Protein AF-A0A0F3GZP9-F1 (afdb_monomer_lite)

Sequence (96 aa):
VKTAIYGKDANWGRIMAAIGYSGVEFDPGVVDVCFDDVLVVKNGHGANNDSQAYEVFNKNDDLLITININAGQSSAKIFTCDLTEDYVKINAHYRS

Organism: NCBI:txid29290

Foldseek 3Di:
DQQCLVVLNLCCVVVLVVVVPPPDDADLQQKWKDWVPRTQDHSNHGPPCRVVSSVSSVPDPDIDIDIDRVPDDDDDDDDDHHDDVVNVVCVVVVPD

InterPro domains:
  IPR002813 Arginine biosynthesis protein ArgJ [PF01960] (1-96)
  IPR002813 Arginine biosynthesis protein ArgJ [PTHR23100] (1-96)
  IPR016117 ArgJ-like domain superfamily [SSF56266] (1-92)
  IPR042195 ArgJ beta chain, C-terminal domain [G3DSA:3.10.20.340] (1-96)

pLDDT: mean 94.74, std 5.58, range [59.94, 98.5]

Radius of gyration: 15.21 Å; chains: 1; bounding box: 32×33×45 Å

Secondary structure (DSSP, 8-state):
-HHHHHTT---HHHHHHHHHTT-----GGG-EEEETTEEEEETTEE-S-HHHHHHHHHH-SS--EEEE--S-S-----------HHHHHHHH-TT-

Structure (mmCIF, N/CA/C/O backbone):
data_AF-A0A0F3GZP9-F1
#
_entry.id   AF-A0A0F3GZP9-F1
#
loop_
_atom_site.group_PDB
_atom_site.id
_atom_site.type_symbol
_atom_site.label_atom_id
_atom_site.label_alt_id
_atom_site.label_comp_id
_atom_site.label_asym_id
_atom_site.label_entity_id
_atom_site.label_seq_id
_atom_site.pdbx_PDB_ins_code
_atom_site.Cartn_x
_atom_s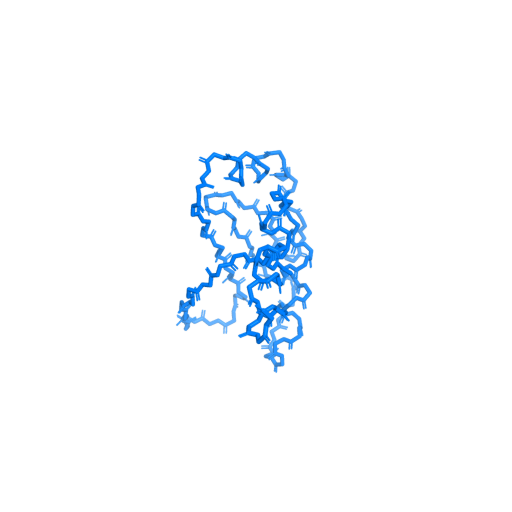ite.Cartn_y
_atom_site.Cartn_z
_atom_site.occupancy
_atom_site.B_iso_or_equiv
_atom_site.auth_seq_id
_atom_site.auth_comp_id
_atom_site.auth_asym_id
_atom_site.auth_atom_id
_atom_site.pdbx_PDB_model_num
ATOM 1 N N . VAL A 1 1 ? -1.225 -0.934 -7.731 1.00 95.69 1 VAL A N 1
ATOM 2 C CA . VAL A 1 1 ? -0.321 -0.844 -6.558 1.00 95.69 1 VAL A CA 1
ATOM 3 C C . VAL A 1 1 ? 1.126 -1.117 -6.944 1.00 95.69 1 VAL A C 1
ATOM 5 O O . VAL A 1 1 ? 1.907 -0.185 -6.887 1.00 95.69 1 VAL A O 1
ATOM 8 N N . LYS A 1 2 ? 1.478 -2.321 -7.421 1.00 97.69 2 LYS A N 1
ATOM 9 C CA . LYS A 1 2 ? 2.872 -2.714 -7.724 1.00 97.69 2 LYS A CA 1
ATOM 10 C C . LYS A 1 2 ? 3.662 -1.729 -8.609 1.00 97.69 2 LYS A C 1
ATOM 12 O O . LYS A 1 2 ? 4.818 -1.462 -8.325 1.00 97.69 2 LYS A O 1
ATOM 17 N N . THR A 1 3 ? 3.036 -1.136 -9.627 1.00 97.44 3 THR A N 1
ATOM 18 C CA . THR A 1 3 ? 3.681 -0.117 -10.481 1.00 97.44 3 THR A CA 1
ATOM 19 C C . THR A 1 3 ? 3.856 1.246 -9.807 1.00 97.44 3 THR A C 1
ATOM 21 O O . THR A 1 3 ? 4.762 1.979 -10.171 1.00 97.44 3 THR A O 1
ATOM 24 N N . ALA A 1 4 ? 3.011 1.601 -8.828 1.00 95.56 4 ALA A N 1
ATOM 25 C CA . ALA A 1 4 ? 3.223 2.812 -8.025 1.00 95.56 4 ALA A CA 1
ATOM 26 C C . ALA A 1 4 ? 4.457 2.649 -7.129 1.00 95.56 4 ALA A C 1
ATOM 28 O O . ALA A 1 4 ? 5.265 3.562 -7.036 1.00 95.56 4 ALA A O 1
ATOM 29 N N . ILE A 1 5 ? 4.634 1.450 -6.558 1.00 95.50 5 ILE A N 1
ATOM 30 C CA . ILE A 1 5 ? 5.828 1.090 -5.784 1.00 95.50 5 ILE A CA 1
ATOM 31 C C . ILE A 1 5 ? 7.080 1.207 -6.660 1.00 95.50 5 ILE A C 1
ATOM 33 O O . ILE A 1 5 ? 8.001 1.920 -6.280 1.00 95.50 5 ILE A O 1
ATOM 37 N N . TYR A 1 6 ? 7.069 0.613 -7.861 1.00 95.56 6 TYR A N 1
ATOM 38 C CA . TYR A 1 6 ? 8.185 0.746 -8.809 1.00 95.56 6 TYR A CA 1
ATOM 39 C C . TYR A 1 6 ? 8.495 2.214 -9.148 1.00 95.56 6 TYR A C 1
ATOM 41 O O . TYR A 1 6 ? 9.642 2.648 -9.101 1.00 95.56 6 TYR A O 1
ATOM 49 N N . GLY A 1 7 ? 7.458 3.003 -9.4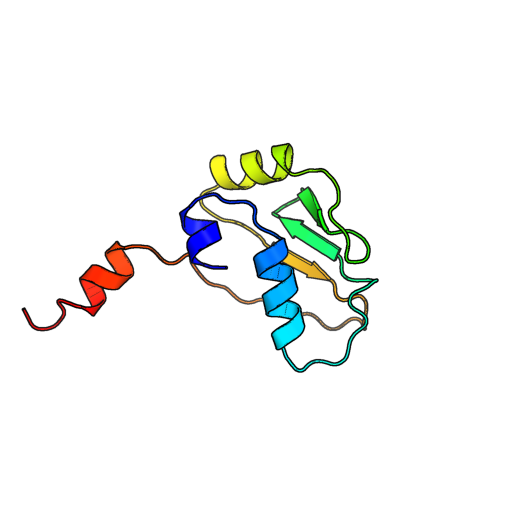44 1.00 94.62 7 GLY A N 1
ATOM 50 C CA . GLY A 1 7 ? 7.589 4.417 -9.799 1.00 94.62 7 GLY A CA 1
ATOM 51 C C . GLY A 1 7 ? 7.886 5.359 -8.629 1.00 94.62 7 GLY A C 1
ATOM 52 O O . GLY A 1 7 ? 7.862 6.569 -8.836 1.00 94.62 7 GLY A O 1
ATOM 53 N N . LYS A 1 8 ? 8.116 4.836 -7.417 1.00 94.00 8 LYS A N 1
ATOM 54 C CA . LYS A 1 8 ? 8.298 5.621 -6.184 1.00 94.00 8 LYS A CA 1
ATOM 55 C C . LYS A 1 8 ? 7.175 6.639 -5.929 1.00 94.00 8 LYS A C 1
ATOM 57 O O . LYS A 1 8 ? 7.391 7.709 -5.367 1.00 94.00 8 LYS A O 1
ATOM 62 N N . ASP A 1 9 ? 5.962 6.285 -6.348 1.00 94.31 9 ASP A N 1
ATOM 63 C CA . ASP A 1 9 ? 4.743 7.072 -6.179 1.00 94.31 9 ASP A CA 1
ATOM 64 C C . ASP A 1 9 ? 3.996 6.570 -4.937 1.00 94.31 9 ASP A C 1
ATOM 66 O O . ASP A 1 9 ? 3.453 5.458 -4.932 1.00 94.31 9 ASP A O 1
ATOM 70 N N . ALA A 1 10 ? 3.956 7.395 -3.886 1.00 94.06 10 ALA A N 1
ATOM 71 C CA . ALA A 1 10 ? 3.316 7.111 -2.598 1.00 94.06 10 ALA A CA 1
ATOM 72 C C . ALA A 1 10 ? 1.773 7.165 -2.675 1.00 94.06 10 ALA A C 1
ATOM 74 O O . ALA A 1 10 ? 1.083 7.794 -1.872 1.00 94.06 10 ALA A O 1
ATOM 75 N N . ASN A 1 11 ? 1.209 6.480 -3.665 1.00 96.00 11 ASN A N 1
ATOM 76 C CA . ASN A 1 11 ? -0.194 6.536 -4.033 1.00 96.00 11 ASN A CA 1
ATOM 77 C C . ASN A 1 11 ? -1.048 5.621 -3.151 1.00 96.00 11 ASN A C 1
ATOM 79 O O . ASN A 1 11 ? -1.440 4.513 -3.541 1.00 96.00 11 ASN A O 1
ATOM 83 N N . TRP A 1 12 ? -1.365 6.098 -1.951 1.00 96.50 12 TRP A N 1
ATOM 84 C CA . TRP A 1 12 ? -2.244 5.404 -1.009 1.00 96.50 12 TRP A CA 1
ATOM 85 C C . TRP A 1 12 ? -3.673 5.228 -1.549 1.00 96.50 12 TRP A C 1
ATOM 87 O O . TRP A 1 12 ? -4.350 4.269 -1.181 1.00 96.50 12 TRP A O 1
ATOM 97 N N . GLY A 1 13 ? -4.125 6.059 -2.496 1.00 97.06 13 GLY A N 1
ATOM 98 C CA . GLY A 1 13 ? -5.427 5.893 -3.153 1.00 97.06 13 GLY A CA 1
ATOM 99 C C . GLY A 1 13 ? -5.551 4.551 -3.887 1.00 97.06 13 GLY A C 1
ATOM 100 O O . GLY A 1 13 ? -6.575 3.873 -3.793 1.00 97.06 13 GLY A O 1
ATOM 101 N N . ARG A 1 14 ? -4.475 4.098 -4.548 1.00 97.81 14 ARG A N 1
ATOM 102 C CA . ARG A 1 14 ? -4.418 2.756 -5.161 1.00 97.81 14 ARG A CA 1
ATOM 103 C C . ARG A 1 14 ? -4.470 1.628 -4.124 1.00 97.81 14 ARG A C 1
ATOM 105 O O . ARG A 1 14 ? -4.951 0.548 -4.462 1.00 97.81 14 ARG A O 1
ATOM 112 N N . ILE A 1 15 ? -3.972 1.856 -2.906 1.00 97.38 15 ILE A N 1
ATOM 113 C CA . ILE A 1 15 ? -4.071 0.901 -1.790 1.00 97.38 15 ILE A CA 1
ATOM 114 C C . ILE A 1 15 ? -5.517 0.834 -1.296 1.00 97.38 15 ILE A C 1
ATOM 116 O O . ILE A 1 15 ? -6.088 -0.251 -1.266 1.00 97.38 15 ILE A O 1
ATOM 120 N N . MET A 1 16 ? -6.138 1.983 -1.013 1.00 97.62 16 MET A N 1
ATOM 121 C CA . MET A 1 16 ? -7.541 2.068 -0.586 1.00 97.62 16 MET A CA 1
ATOM 122 C C . MET A 1 16 ? -8.496 1.404 -1.583 1.00 97.62 16 MET A C 1
ATOM 124 O O . MET A 1 16 ? -9.359 0.624 -1.185 1.00 97.62 16 MET A O 1
ATOM 128 N N . ALA A 1 17 ? -8.294 1.630 -2.885 1.00 97.50 17 ALA A N 1
ATOM 129 C CA . ALA A 1 17 ? -9.068 0.958 -3.924 1.00 97.50 17 ALA A CA 1
ATOM 130 C C . ALA A 1 17 ? -8.913 -0.574 -3.863 1.00 97.50 17 ALA A C 1
ATOM 132 O O . ALA A 1 17 ? -9.903 -1.294 -3.937 1.00 97.50 17 ALA A O 1
ATOM 133 N N . ALA A 1 18 ? -7.688 -1.084 -3.687 1.00 97.19 18 ALA A N 1
ATOM 134 C CA . ALA A 1 18 ? -7.439 -2.522 -3.584 1.00 97.19 18 ALA A CA 1
ATOM 135 C C . ALA A 1 18 ? -8.080 -3.147 -2.332 1.00 97.19 18 ALA A C 1
ATOM 137 O O . ALA A 1 18 ? -8.637 -4.239 -2.428 1.00 97.19 18 ALA A O 1
ATOM 138 N N . ILE A 1 19 ? -8.054 -2.449 -1.190 1.00 96.06 19 ILE A N 1
ATOM 139 C CA . ILE A 1 19 ? -8.749 -2.875 0.036 1.00 96.06 19 ILE A CA 1
ATOM 140 C C . ILE A 1 19 ? -10.261 -2.978 -0.229 1.00 96.06 19 ILE A C 1
ATOM 142 O O . ILE A 1 19 ? -10.878 -3.982 0.124 1.00 96.06 19 ILE A O 1
ATOM 146 N N . GLY A 1 20 ? -10.850 -1.993 -0.915 1.00 95.69 20 GLY A N 1
ATOM 147 C CA . GLY A 1 20 ? -12.275 -1.989 -1.271 1.00 95.69 20 GLY A CA 1
ATOM 148 C C . GLY A 1 20 ? -12.709 -3.146 -2.182 1.00 95.69 20 GLY A C 1
ATOM 149 O O . GLY A 1 20 ? -13.834 -3.622 -2.073 1.00 95.69 20 GLY A O 1
ATOM 150 N N . TYR A 1 21 ? -11.815 -3.655 -3.035 1.00 95.94 21 TYR A N 1
ATOM 151 C CA . TYR A 1 21 ? -12.086 -4.819 -3.893 1.00 95.94 21 TYR A CA 1
ATOM 152 C C . TYR A 1 21 ? -11.863 -6.176 -3.203 1.00 95.94 21 TYR A C 1
ATOM 154 O O . TYR A 1 21 ? -11.993 -7.212 -3.853 1.00 95.94 21 TYR A O 1
ATOM 162 N N . SER A 1 22 ? -11.528 -6.203 -1.909 1.00 94.06 22 SER A N 1
ATOM 163 C CA . SER A 1 22 ? -11.204 -7.446 -1.188 1.00 94.06 22 SER A CA 1
ATOM 164 C C . SER A 1 22 ? -12.387 -8.403 -1.001 1.00 94.06 22 SER A C 1
ATOM 166 O O . SER A 1 22 ? -12.172 -9.583 -0.735 1.00 94.06 22 SER A O 1
ATOM 168 N N . GLY A 1 23 ? -13.626 -7.911 -1.112 1.00 92.94 23 GLY A N 1
ATOM 169 C CA . GLY A 1 23 ? -14.838 -8.679 -0.804 1.00 92.94 23 GLY A CA 1
ATOM 170 C C . GLY A 1 23 ? -15.081 -8.897 0.695 1.00 92.94 23 GLY A C 1
ATOM 171 O O . GLY A 1 23 ? -16.032 -9.584 1.056 1.00 92.94 23 GLY A O 1
ATOM 172 N N . VAL A 1 24 ? -14.242 -8.321 1.562 1.00 92.19 24 VAL A N 1
ATOM 173 C CA . VAL A 1 24 ? -14.426 -8.328 3.019 1.00 92.19 24 VAL A CA 1
ATOM 174 C C . VAL A 1 24 ? -15.413 -7.228 3.408 1.00 92.19 24 VAL A C 1
ATOM 176 O O . VAL A 1 24 ? -15.365 -6.128 2.861 1.00 92.19 24 VAL A O 1
ATOM 179 N N . GLU A 1 25 ? -16.290 -7.508 4.371 1.00 93.38 25 GLU A N 1
ATOM 180 C CA . GLU A 1 25 ? -17.169 -6.503 4.971 1.00 93.38 25 GLU A CA 1
ATOM 181 C C . GLU A 1 25 ? -16.418 -5.737 6.072 1.00 93.38 25 GLU A C 1
ATOM 183 O O . GLU A 1 25 ? -15.957 -6.324 7.051 1.00 93.38 25 GLU A O 1
ATOM 188 N N . PHE A 1 26 ? -16.256 -4.426 5.894 1.00 94.69 26 PHE A N 1
ATOM 189 C CA . PHE A 1 26 ? -15.627 -3.507 6.848 1.00 94.69 26 PHE A CA 1
ATOM 190 C C . PHE A 1 26 ? -16.106 -2.073 6.572 1.00 94.69 26 PHE A C 1
ATOM 192 O O . PHE A 1 26 ? -16.641 -1.794 5.499 1.00 94.69 26 PHE A O 1
ATOM 199 N N . ASP A 1 27 ? -15.896 -1.158 7.521 1.00 96.12 27 ASP A N 1
ATOM 200 C CA . ASP A 1 27 ? -16.174 0.271 7.336 1.00 96.12 27 ASP A CA 1
ATOM 201 C C . ASP A 1 27 ? -14.938 0.990 6.747 1.00 96.12 27 ASP A C 1
ATOM 203 O O . ASP A 1 27 ? -13.893 1.059 7.401 1.00 96.12 27 ASP A O 1
ATOM 207 N N . PRO A 1 28 ? -15.010 1.551 5.524 1.00 95.62 28 PRO A N 1
ATOM 208 C CA . PRO A 1 28 ? -13.901 2.304 4.941 1.00 95.62 28 PRO A CA 1
ATOM 209 C C . PRO A 1 28 ? -13.502 3.548 5.751 1.00 95.62 28 PRO A C 1
ATOM 211 O O . PRO A 1 28 ? -12.344 3.960 5.691 1.00 95.62 28 PRO A O 1
ATOM 214 N N . GLY A 1 29 ? -14.433 4.137 6.511 1.00 97.31 29 GLY A N 1
ATOM 215 C CA . GLY A 1 29 ? -14.237 5.359 7.300 1.00 97.31 29 GLY A CA 1
ATOM 216 C C . GLY A 1 29 ? -13.378 5.182 8.552 1.00 97.31 29 GLY A C 1
ATOM 217 O O . GLY A 1 29 ? -13.056 6.159 9.222 1.00 97.31 29 GLY A O 1
ATOM 218 N N . VAL A 1 30 ? -12.968 3.953 8.868 1.00 97.44 30 VAL A N 1
ATOM 219 C CA . VAL A 1 30 ? -12.063 3.658 9.989 1.00 97.44 30 VAL A CA 1
ATOM 220 C C . VAL A 1 30 ? -10.731 3.078 9.528 1.00 97.44 30 VAL A C 1
ATOM 222 O O . VAL A 1 30 ? -9.926 2.692 10.365 1.00 97.44 30 VAL A O 1
ATOM 225 N N . VAL A 1 31 ? -10.464 2.998 8.223 1.00 98.25 31 VAL A N 1
ATOM 226 C CA . VAL A 1 31 ? -9.222 2.396 7.719 1.00 98.25 31 VAL A CA 1
ATOM 227 C C . VAL A 1 31 ? -8.032 3.323 7.958 1.00 98.25 31 VAL A C 1
ATOM 229 O O . VAL A 1 31 ? -8.073 4.504 7.616 1.00 98.25 31 VAL A O 1
ATOM 232 N N . ASP A 1 32 ? -6.945 2.760 8.478 1.00 98.50 32 ASP A N 1
ATOM 233 C CA . ASP A 1 32 ? -5.650 3.421 8.594 1.00 98.50 32 ASP A CA 1
ATOM 234 C C . ASP A 1 32 ? -4.610 2.709 7.714 1.00 98.50 32 ASP A C 1
ATOM 236 O O . ASP A 1 32 ? -4.589 1.476 7.626 1.00 98.50 32 ASP A O 1
ATOM 240 N N . VAL A 1 33 ? -3.727 3.478 7.074 1.00 98.44 33 VAL A N 1
ATOM 241 C CA . VAL A 1 33 ? -2.630 2.949 6.246 1.00 98.44 33 VAL A CA 1
ATOM 242 C C . VAL A 1 33 ? -1.334 3.671 6.585 1.00 98.44 33 VAL A C 1
ATOM 244 O O . VAL A 1 33 ? -1.303 4.905 6.613 1.00 98.44 33 VAL A O 1
ATOM 247 N N . CYS A 1 34 ? -0.263 2.902 6.774 1.00 98.44 34 CYS A N 1
ATOM 248 C CA . CYS A 1 34 ? 1.093 3.409 6.954 1.00 98.44 34 CYS A CA 1
ATOM 249 C C . CYS A 1 34 ? 2.038 2.871 5.878 1.00 98.44 34 CYS A C 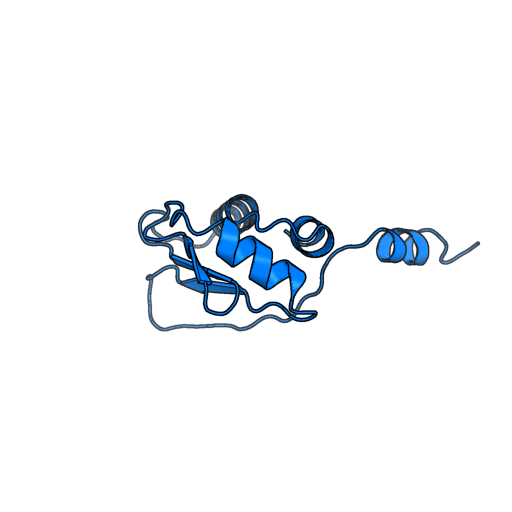1
ATOM 251 O O . CYS A 1 34 ? 1.941 1.706 5.477 1.00 98.44 34 CYS A O 1
ATOM 253 N N . PHE A 1 35 ? 2.973 3.719 5.461 1.00 97.62 35 PHE A N 1
ATOM 254 C CA . PHE A 1 35 ? 4.161 3.355 4.698 1.00 97.62 35 PHE A CA 1
ATOM 255 C C . PHE A 1 35 ? 5.369 3.485 5.622 1.00 97.62 35 PHE A C 1
ATOM 257 O O . PHE A 1 35 ? 5.680 4.589 6.068 1.00 97.62 35 PHE A O 1
ATOM 264 N N . ASP A 1 36 ? 5.994 2.359 5.955 1.00 96.31 36 ASP A N 1
ATOM 265 C CA . ASP A 1 36 ? 6.874 2.223 7.115 1.00 96.31 36 ASP A CA 1
ATOM 266 C C . ASP A 1 36 ? 6.229 2.892 8.347 1.00 96.31 36 ASP A C 1
ATOM 268 O O . ASP A 1 36 ? 5.096 2.560 8.711 1.00 96.31 36 ASP A O 1
ATOM 272 N N . ASP A 1 37 ? 6.902 3.872 8.948 1.00 95.88 37 ASP A N 1
ATOM 273 C CA . ASP A 1 37 ? 6.420 4.603 10.124 1.00 95.88 37 ASP A CA 1
ATOM 274 C C . ASP A 1 37 ? 5.553 5.835 9.777 1.00 95.88 37 ASP A C 1
ATOM 276 O O . ASP A 1 37 ? 5.109 6.564 10.667 1.00 95.88 37 ASP A O 1
ATOM 280 N N . VAL A 1 38 ? 5.294 6.099 8.492 1.00 97.62 38 VAL A N 1
ATOM 281 C CA . VAL A 1 38 ? 4.536 7.273 8.033 1.00 97.62 38 VAL A CA 1
ATOM 282 C C . VAL A 1 38 ? 3.063 6.923 7.845 1.00 97.62 38 VAL A C 1
ATOM 284 O O . VAL A 1 38 ? 2.692 6.188 6.931 1.00 97.62 38 VAL A O 1
ATOM 287 N N . LEU A 1 39 ? 2.198 7.516 8.670 1.00 98.31 39 LEU A N 1
ATOM 288 C CA . LEU A 1 39 ? 0.745 7.442 8.510 1.00 98.31 39 LEU A CA 1
ATOM 289 C C . LEU A 1 39 ? 0.305 8.249 7.281 1.00 98.31 39 LEU A C 1
ATOM 291 O O . LEU A 1 39 ? 0.470 9.470 7.256 1.00 98.31 39 LEU A O 1
ATOM 295 N N . VAL A 1 40 ? -0.284 7.580 6.288 1.00 98.12 40 VAL A N 1
ATOM 296 C CA . VAL A 1 40 ? -0.733 8.192 5.022 1.00 98.12 40 VAL A CA 1
ATOM 297 C C . VAL A 1 40 ? -2.249 8.229 4.873 1.00 98.12 40 VAL A C 1
ATOM 299 O O . VAL A 1 40 ? -2.775 9.129 4.221 1.00 98.12 40 VAL A O 1
ATOM 302 N N . VAL A 1 41 ? -2.958 7.311 5.530 1.00 98.50 41 VAL A N 1
ATOM 303 C CA . VAL A 1 41 ? -4.421 7.332 5.643 1.00 98.50 41 VAL A CA 1
ATOM 304 C C . VAL A 1 41 ? -4.799 7.211 7.110 1.00 98.50 41 VAL A C 1
ATOM 306 O O . VAL A 1 41 ? -4.302 6.318 7.794 1.00 98.50 41 VAL A O 1
ATOM 309 N N . LYS A 1 42 ? -5.683 8.094 7.575 1.00 98.31 42 LYS A N 1
ATOM 310 C CA . LYS A 1 42 ? -6.300 8.062 8.900 1.00 98.31 42 LYS A CA 1
ATOM 311 C C . LYS A 1 42 ? -7.814 8.123 8.753 1.00 98.31 42 LYS A C 1
ATOM 313 O O . LYS A 1 42 ? -8.318 9.054 8.128 1.00 98.31 42 LYS A O 1
ATOM 318 N N . ASN A 1 43 ? -8.534 7.184 9.367 1.00 97.69 43 ASN A N 1
ATOM 319 C CA . ASN A 1 43 ? -10.003 7.131 9.321 1.00 97.69 43 ASN A CA 1
ATOM 320 C C . ASN A 1 43 ? -10.549 7.243 7.879 1.00 97.69 43 ASN A C 1
ATOM 322 O O . ASN A 1 43 ? -11.415 8.062 7.584 1.00 97.69 43 ASN A O 1
ATOM 326 N N . GLY A 1 44 ? -9.960 6.496 6.945 1.00 97.38 44 GLY A N 1
ATOM 327 C CA . GLY A 1 44 ? -10.352 6.491 5.533 1.00 97.38 44 GLY A CA 1
ATOM 328 C C . GLY A 1 44 ? -9.953 7.733 4.722 1.00 97.38 44 GLY A C 1
ATOM 329 O O . GLY A 1 44 ? -10.199 7.768 3.516 1.00 97.38 44 GLY A O 1
ATOM 330 N N . HIS A 1 45 ? -9.314 8.734 5.333 1.00 97.50 45 HIS A N 1
ATOM 331 C CA . HIS A 1 45 ? -8.926 9.989 4.687 1.00 97.50 45 HIS A CA 1
ATOM 332 C C . HIS A 1 45 ? -7.408 10.174 4.635 1.00 97.50 45 HIS A C 1
ATOM 334 O O . HIS A 1 45 ? -6.680 9.668 5.484 1.00 97.50 45 HIS A O 1
ATOM 340 N N . GLY A 1 46 ? -6.921 10.933 3.650 1.00 97.31 46 GLY A N 1
ATOM 341 C CA . GLY A 1 46 ? -5.501 11.273 3.555 1.00 97.31 46 GLY A CA 1
ATOM 342 C C . GLY A 1 46 ? -5.004 12.010 4.804 1.00 97.31 46 GLY A C 1
ATOM 343 O O . GLY A 1 46 ? -5.658 12.929 5.294 1.00 97.31 46 GLY A O 1
ATOM 344 N N . ALA A 1 47 ? -3.837 11.612 5.311 1.00 96.88 47 ALA A N 1
ATOM 345 C CA . ALA A 1 47 ? -3.244 12.158 6.535 1.00 96.88 47 ALA A CA 1
ATOM 346 C C . ALA A 1 47 ? -2.342 13.393 6.303 1.00 96.88 47 ALA A C 1
ATOM 348 O O . ALA A 1 47 ? -1.705 13.860 7.244 1.00 96.88 47 ALA A O 1
ATOM 349 N N . ASN A 1 48 ? -2.287 13.928 5.074 1.00 94.31 48 ASN A N 1
ATOM 350 C CA . ASN A 1 48 ? -1.462 15.080 4.666 1.00 94.31 48 ASN A CA 1
ATOM 351 C C . ASN A 1 48 ? 0.052 14.918 4.934 1.00 94.31 48 ASN A C 1
ATOM 353 O O . ASN A 1 48 ? 0.740 15.897 5.212 1.00 94.31 48 ASN A O 1
ATOM 357 N N . ASN A 1 49 ? 0.572 13.690 4.833 1.00 96.06 49 ASN A N 1
ATOM 358 C CA . ASN A 1 49 ? 1.994 13.362 5.012 1.00 96.06 49 ASN A CA 1
ATOM 359 C C . ASN A 1 49 ? 2.673 12.931 3.696 1.00 96.06 49 ASN A C 1
ATOM 361 O O . ASN A 1 49 ? 3.592 12.110 3.696 1.00 96.06 49 ASN A O 1
ATOM 365 N N . ASP A 1 50 ? 2.206 13.442 2.552 1.00 91.19 50 ASP A N 1
ATOM 366 C CA . ASP A 1 50 ? 2.653 12.986 1.228 1.00 91.19 50 ASP A CA 1
ATOM 367 C C . ASP A 1 50 ? 4.164 13.190 1.013 1.00 91.19 50 ASP A C 1
ATOM 369 O O . ASP A 1 50 ? 4.827 12.340 0.421 1.00 91.19 50 ASP A O 1
ATOM 373 N N . SER A 1 51 ? 4.740 14.265 1.565 1.00 93.81 51 SER A N 1
ATOM 374 C CA . SER A 1 51 ? 6.186 14.514 1.500 1.00 93.81 51 SER A CA 1
ATOM 375 C C . SER A 1 51 ? 6.994 13.465 2.269 1.00 93.81 51 SER A C 1
ATOM 377 O O . SER A 1 51 ? 7.962 12.933 1.728 1.00 93.81 51 SER A O 1
ATOM 379 N N . GLN A 1 52 ? 6.601 13.117 3.503 1.00 95.81 52 GLN A N 1
ATOM 380 C CA . GLN A 1 52 ? 7.301 12.068 4.259 1.00 95.81 52 GLN A CA 1
ATOM 381 C C . GLN A 1 52 ? 7.118 10.696 3.602 1.00 95.81 52 GLN A C 1
ATOM 383 O O . GLN A 1 52 ? 8.053 9.900 3.553 1.00 95.81 52 GLN A O 1
ATOM 388 N N . ALA A 1 53 ? 5.930 10.434 3.056 1.00 94.88 53 ALA A N 1
ATOM 389 C CA . ALA A 1 53 ? 5.644 9.210 2.324 1.00 94.88 53 ALA A CA 1
ATOM 390 C C . ALA A 1 53 ? 6.533 9.081 1.076 1.00 94.88 53 ALA A C 1
ATOM 392 O O . ALA A 1 53 ? 7.094 8.020 0.818 1.00 94.88 53 ALA A O 1
ATOM 393 N N . TYR A 1 54 ? 6.734 10.173 0.336 1.00 93.38 54 TYR A N 1
ATOM 394 C CA . TYR A 1 54 ? 7.656 10.206 -0.798 1.00 93.38 54 TYR A CA 1
ATOM 395 C C . TYR A 1 54 ? 9.111 9.948 -0.378 1.00 93.38 54 TYR A C 1
ATOM 397 O O . TYR A 1 54 ? 9.843 9.241 -1.073 1.00 93.38 54 TYR A O 1
ATOM 405 N N . GLU A 1 55 ? 9.549 10.478 0.768 1.00 94.69 55 GLU A N 1
ATOM 406 C CA . GLU A 1 55 ? 10.889 10.194 1.292 1.00 94.69 55 GLU A CA 1
ATOM 407 C C . GLU A 1 55 ? 11.092 8.712 1.619 1.00 94.69 55 GLU A C 1
ATOM 409 O O . GLU A 1 55 ? 12.151 8.170 1.298 1.00 94.69 55 GLU A O 1
ATOM 414 N N . VAL A 1 56 ? 10.086 8.054 2.205 1.00 94.50 56 VAL A N 1
ATOM 415 C CA . VAL A 1 56 ? 10.113 6.612 2.498 1.00 94.50 56 VAL A CA 1
ATOM 416 C C . VAL A 1 56 ? 10.376 5.801 1.225 1.00 94.50 56 VAL A C 1
ATOM 418 O O . VAL A 1 56 ? 11.313 5.007 1.183 1.00 94.50 56 VAL A O 1
ATOM 421 N N . PHE A 1 57 ? 9.640 6.076 0.143 1.00 92.88 57 PHE A N 1
ATOM 422 C CA . PHE A 1 57 ? 9.804 5.368 -1.136 1.00 92.88 57 PHE A CA 1
ATOM 423 C C . PHE A 1 57 ? 11.158 5.641 -1.814 1.00 92.88 57 PHE A C 1
ATOM 425 O O . PHE A 1 57 ? 11.601 4.868 -2.664 1.00 92.88 57 PHE A O 1
ATOM 432 N N . ASN A 1 58 ? 11.824 6.752 -1.485 1.00 90.75 58 ASN A N 1
ATOM 433 C CA . ASN A 1 58 ? 13.111 7.099 -2.084 1.00 90.75 58 ASN A CA 1
ATOM 434 C C . ASN A 1 58 ? 14.318 6.568 -1.321 1.00 90.75 58 ASN A C 1
ATOM 436 O O . ASN A 1 58 ? 15.333 6.297 -1.963 1.00 90.75 58 ASN A O 1
ATOM 440 N N . LYS A 1 59 ? 14.219 6.436 0.004 1.00 88.62 59 LYS A N 1
ATOM 441 C CA . LYS A 1 59 ? 15.337 6.036 0.869 1.00 88.62 59 LYS A CA 1
ATOM 442 C C . LYS A 1 59 ? 15.505 4.525 0.990 1.00 88.62 59 LYS A C 1
ATOM 444 O O . LYS A 1 59 ? 16.633 4.083 1.187 1.00 88.62 59 LYS A O 1
ATOM 449 N N . ASN A 1 60 ? 14.419 3.764 0.882 1.00 77.75 60 ASN A N 1
ATOM 450 C CA . ASN A 1 60 ? 14.418 2.339 1.191 1.00 77.75 60 ASN A CA 1
ATOM 451 C C . ASN A 1 60 ? 14.211 1.497 -0.076 1.00 77.75 60 ASN A C 1
ATOM 453 O O . ASN A 1 60 ? 13.383 1.835 -0.922 1.00 77.75 60 ASN A O 1
ATOM 457 N N . ASP A 1 61 ? 14.953 0.393 -0.185 1.00 86.31 61 ASP A N 1
ATOM 458 C CA . ASP A 1 61 ? 14.729 -0.626 -1.223 1.00 86.31 61 ASP A CA 1
ATOM 459 C C . ASP A 1 61 ? 13.562 -1.560 -0.851 1.00 86.31 61 ASP A C 1
ATOM 461 O O . ASP A 1 61 ? 12.852 -2.056 -1.725 1.00 86.31 61 ASP A O 1
ATOM 465 N N . ASP A 1 62 ? 13.330 -1.744 0.452 1.00 93.12 62 ASP A N 1
ATOM 466 C CA . ASP A 1 62 ? 12.192 -2.473 1.009 1.00 93.12 62 ASP A CA 1
ATOM 467 C C . ASP A 1 62 ? 11.152 -1.497 1.569 1.00 93.12 62 ASP A C 1
ATOM 469 O O . ASP A 1 62 ? 11.496 -0.492 2.187 1.00 93.12 62 ASP A O 1
ATOM 473 N N . LEU A 1 63 ? 9.868 -1.817 1.400 1.00 95.19 63 LEU A N 1
ATOM 474 C CA . LEU A 1 63 ? 8.755 -1.001 1.885 1.00 95.19 63 LEU A CA 1
ATOM 475 C C . LEU A 1 63 ? 7.781 -1.856 2.697 1.00 95.19 63 LEU A C 1
ATOM 477 O O . LEU A 1 63 ? 7.201 -2.813 2.173 1.00 95.19 63 LEU A O 1
ATOM 481 N N . LEU A 1 64 ? 7.528 -1.476 3.950 1.00 97.38 64 LEU A N 1
ATOM 482 C CA . LEU A 1 64 ? 6.447 -2.053 4.739 1.00 97.38 64 LEU A CA 1
ATOM 483 C C . LEU A 1 64 ? 5.164 -1.242 4.539 1.00 97.38 64 LEU A C 1
ATOM 485 O O . LEU A 1 64 ? 5.090 -0.067 4.882 1.00 97.38 64 LEU A O 1
ATOM 489 N N . ILE A 1 65 ? 4.111 -1.886 4.036 1.00 97.94 65 ILE A N 1
ATOM 490 C CA . ILE A 1 65 ? 2.770 -1.293 3.988 1.00 97.94 65 ILE A CA 1
ATOM 491 C C . ILE A 1 65 ? 1.926 -1.943 5.078 1.00 97.94 65 ILE A C 1
ATOM 493 O O . ILE A 1 65 ? 1.616 -3.133 5.002 1.00 97.94 65 ILE A O 1
ATOM 497 N N . THR A 1 66 ? 1.540 -1.158 6.080 1.00 98.50 66 THR A N 1
ATOM 498 C CA . THR A 1 66 ? 0.656 -1.616 7.157 1.00 98.50 66 THR A CA 1
ATOM 499 C C . THR A 1 66 ? -0.752 -1.106 6.901 1.00 98.50 66 THR A C 1
ATOM 501 O O . THR A 1 66 ? -0.953 0.092 6.727 1.00 98.50 66 THR A O 1
ATOM 504 N N . ILE A 1 67 ? -1.726 -2.014 6.880 1.00 98.19 67 ILE A N 1
ATOM 505 C CA . ILE A 1 67 ? -3.145 -1.702 6.682 1.00 98.19 67 ILE A CA 1
ATOM 506 C C . ILE A 1 67 ? -3.897 -2.165 7.922 1.00 98.19 67 ILE A C 1
ATOM 508 O O . ILE A 1 67 ? -3.845 -3.345 8.270 1.00 98.19 67 ILE A O 1
ATOM 512 N N . ASN A 1 68 ? -4.619 -1.251 8.560 1.00 97.94 68 ASN A N 1
ATOM 513 C CA . ASN A 1 68 ? -5.516 -1.571 9.657 1.00 97.94 68 ASN A CA 1
ATOM 514 C C . ASN A 1 68 ? -6.951 -1.201 9.271 1.00 97.94 68 ASN A C 1
ATOM 516 O O . ASN A 1 68 ? -7.274 -0.030 9.100 1.00 97.94 68 ASN A O 1
ATOM 520 N N . ILE A 1 69 ? -7.812 -2.212 9.140 1.00 96.56 69 ILE A N 1
ATOM 521 C CA . ILE A 1 69 ? -9.242 -2.031 8.840 1.00 96.56 69 ILE A CA 1
ATOM 522 C C . ILE A 1 69 ? -10.105 -1.868 10.100 1.00 96.56 69 ILE A C 1
ATOM 524 O O . ILE A 1 69 ? -11.315 -1.719 9.988 1.00 96.56 69 ILE A O 1
ATOM 528 N N . ASN A 1 70 ? -9.502 -1.940 11.293 1.00 96.12 70 ASN A N 1
ATOM 529 C CA . ASN A 1 70 ? -10.156 -1.749 12.592 1.00 96.12 70 ASN A CA 1
ATOM 530 C C . ASN A 1 70 ? -11.422 -2.613 12.808 1.00 96.12 70 ASN A C 1
ATOM 532 O O . ASN A 1 70 ? -12.352 -2.211 13.502 1.00 96.12 70 ASN A O 1
ATOM 536 N N . ALA A 1 71 ? -11.434 -3.832 12.252 1.00 93.06 71 ALA A N 1
ATOM 537 C CA . ALA A 1 71 ? -12.572 -4.761 12.280 1.00 93.06 71 ALA A CA 1
ATOM 538 C C . ALA A 1 71 ? -12.347 -6.011 13.163 1.00 93.06 71 ALA A C 1
ATOM 540 O O . ALA A 1 71 ? -13.119 -6.967 13.105 1.00 93.06 71 ALA A O 1
ATOM 541 N N . GLY A 1 72 ? -11.278 -6.047 13.968 1.00 91.88 72 GLY A N 1
ATOM 542 C CA . GLY A 1 72 ? -10.954 -7.190 14.828 1.00 91.88 72 GLY A CA 1
ATOM 543 C C . GLY A 1 72 ? -9.485 -7.238 15.249 1.00 91.88 72 GLY A C 1
ATOM 544 O O . GLY A 1 72 ? -8.774 -6.243 15.155 1.00 91.88 72 GLY A O 1
ATOM 545 N N . GLN A 1 73 ? -9.033 -8.405 15.721 1.00 94.56 73 GLN A N 1
ATOM 546 C CA . GLN A 1 73 ? -7.650 -8.626 16.187 1.00 94.56 73 GLN A CA 1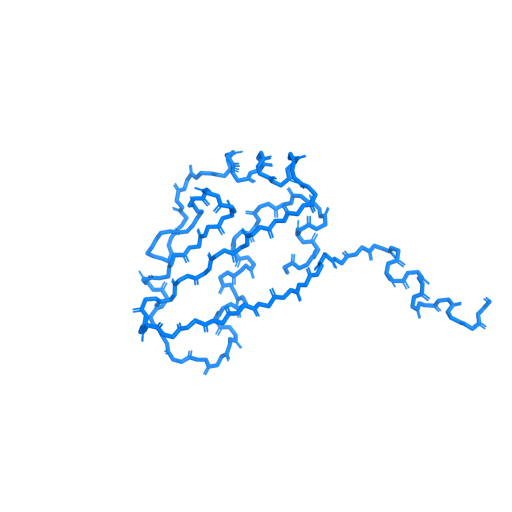
ATOM 547 C C . GLN A 1 73 ? -6.827 -9.555 15.284 1.00 94.56 73 GLN A C 1
ATOM 549 O O . GLN A 1 73 ? -5.641 -9.772 15.526 1.00 94.56 73 GLN A O 1
ATOM 554 N N . SER A 1 74 ? -7.444 -10.133 14.254 1.00 95.25 74 SER A N 1
ATOM 555 C CA . SER A 1 74 ? -6.747 -11.001 13.310 1.00 95.25 74 SER A CA 1
ATOM 556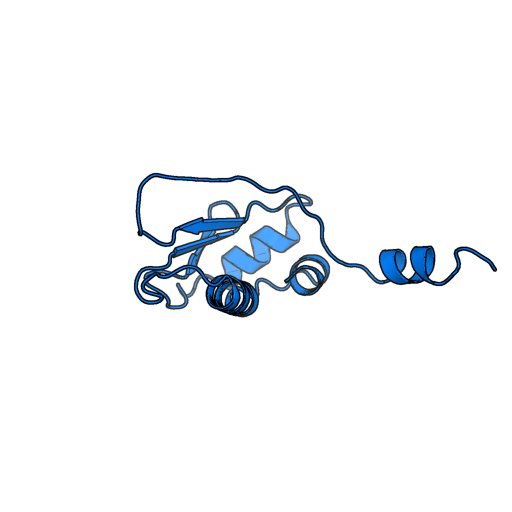 C C . SER A 1 74 ? -5.818 -10.195 12.408 1.00 95.25 74 SER A C 1
ATOM 558 O O . SER A 1 74 ? -6.136 -9.079 12.003 1.00 95.25 74 SER A O 1
ATOM 560 N N . SER A 1 75 ? -4.680 -10.786 12.056 1.00 96.31 75 SER A N 1
ATOM 561 C CA . SER A 1 75 ? -3.714 -10.190 11.141 1.00 96.31 75 SER A CA 1
ATOM 562 C C . SER A 1 75 ? -3.116 -11.248 10.218 1.00 96.31 75 SER A C 1
ATOM 564 O O . SER A 1 75 ? -3.106 -12.442 10.522 1.00 96.31 75 SER A O 1
ATOM 566 N N . ALA A 1 76 ? -2.634 -10.798 9.063 1.00 96.56 76 ALA A N 1
ATOM 567 C CA . ALA A 1 76 ? -1.913 -11.611 8.096 1.00 96.56 76 ALA A CA 1
ATOM 568 C C . ALA A 1 76 ? -0.774 -10.782 7.494 1.00 96.56 76 ALA A C 1
ATOM 570 O O . ALA A 1 76 ? -0.851 -9.554 7.441 1.00 96.56 76 ALA A O 1
ATOM 571 N N . LYS A 1 77 ? 0.279 -11.457 7.026 1.00 97.94 77 LYS A N 1
ATOM 572 C CA . LYS A 1 77 ? 1.423 -10.824 6.365 1.00 97.94 77 LYS A CA 1
ATOM 573 C C . LYS A 1 77 ? 1.665 -11.481 5.016 1.00 97.94 77 LYS A C 1
ATOM 575 O O . LYS A 1 77 ? 1.696 -12.705 4.920 1.00 97.94 77 LYS A O 1
ATOM 580 N N . ILE A 1 78 ? 1.855 -10.660 3.990 1.00 97.50 78 ILE A N 1
ATOM 581 C CA . ILE A 1 78 ? 2.146 -11.099 2.626 1.00 97.50 78 ILE A CA 1
ATOM 582 C C . ILE A 1 78 ? 3.421 -10.397 2.171 1.00 97.50 78 ILE A C 1
ATOM 584 O O . ILE A 1 78 ? 3.573 -9.195 2.373 1.00 97.50 78 ILE A O 1
ATOM 588 N N . PHE A 1 79 ? 4.319 -11.152 1.541 1.00 97.56 79 PHE A N 1
ATOM 589 C CA . PHE A 1 79 ? 5.449 -10.595 0.809 1.00 97.56 79 PHE A CA 1
ATOM 590 C C . PHE A 1 79 ? 5.087 -10.488 -0.666 1.00 97.56 79 PHE A C 1
ATOM 592 O O . PHE A 1 79 ? 4.493 -11.392 -1.252 1.00 97.56 79 PHE A O 1
ATOM 599 N N . THR A 1 80 ? 5.442 -9.363 -1.264 1.00 97.12 80 THR A N 1
ATOM 600 C CA . THR A 1 80 ? 5.297 -9.117 -2.694 1.00 97.12 80 THR A CA 1
ATOM 601 C C . THR A 1 80 ? 6.409 -8.177 -3.134 1.00 97.12 80 THR A C 1
ATOM 603 O O . THR A 1 80 ? 7.167 -7.678 -2.309 1.00 97.12 80 THR A O 1
ATOM 606 N N . CYS A 1 81 ? 6.503 -7.944 -4.434 1.00 96.50 81 CYS A N 1
ATOM 607 C CA . CYS A 1 81 ? 7.428 -6.989 -5.030 1.00 96.50 81 CYS A CA 1
ATOM 608 C C . CYS A 1 81 ? 6.669 -5.894 -5.785 1.00 96.50 81 CYS A C 1
ATOM 610 O O . CYS A 1 81 ? 5.433 -5.864 -5.832 1.00 96.50 81 CYS A O 1
ATOM 612 N N . ASP A 1 82 ? 7.403 -5.015 -6.431 1.00 96.81 82 ASP A N 1
ATOM 613 C CA . ASP A 1 82 ? 6.909 -4.088 -7.431 1.00 96.81 82 ASP A CA 1
ATOM 614 C C . ASP A 1 82 ? 6.613 -4.793 -8.779 1.00 96.81 82 ASP A C 1
ATOM 616 O O . ASP A 1 82 ? 6.545 -6.025 -8.872 1.00 96.81 82 ASP A O 1
ATOM 620 N N . LEU A 1 83 ? 6.278 -4.018 -9.813 1.00 97.94 83 LEU A N 1
ATOM 62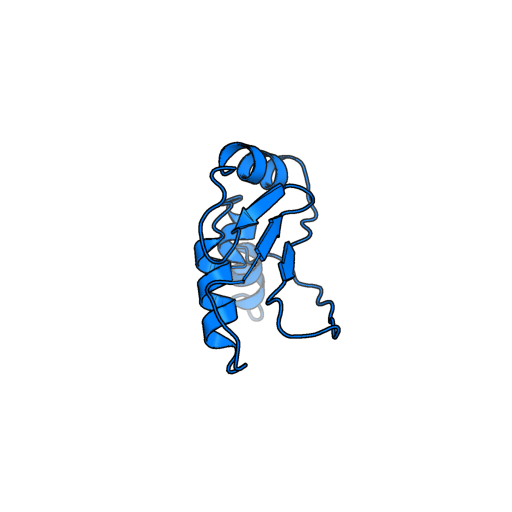1 C CA . LEU A 1 83 ? 6.080 -4.510 -11.181 1.00 97.94 83 LEU A CA 1
ATOM 622 C C . LEU A 1 83 ? 6.829 -3.583 -12.135 1.00 97.94 83 LEU A C 1
ATOM 624 O O . LEU A 1 83 ? 6.385 -2.455 -12.344 1.00 97.94 83 LEU A O 1
ATOM 628 N N . THR A 1 84 ? 7.923 -4.089 -12.700 1.00 97.50 84 THR A N 1
ATOM 629 C CA . THR A 1 84 ? 8.841 -3.355 -13.580 1.00 97.50 84 THR A CA 1
ATOM 630 C C . THR A 1 84 ? 8.637 -3.726 -15.050 1.00 97.50 84 THR A C 1
ATOM 632 O O . THR A 1 84 ? 8.020 -4.745 -15.378 1.00 97.50 84 THR A O 1
ATOM 635 N N . GLU A 1 85 ? 9.199 -2.940 -15.967 1.00 97.19 85 GLU A N 1
ATOM 636 C CA . GLU A 1 85 ? 9.254 -3.290 -17.389 1.00 97.19 85 GLU A CA 1
ATOM 637 C C . GLU A 1 85 ? 10.106 -4.539 -17.629 1.00 97.19 85 GLU A C 1
ATOM 639 O O . GLU A 1 85 ? 9.816 -5.308 -18.542 1.00 97.19 85 GLU A O 1
ATOM 644 N N . ASP A 1 86 ? 11.134 -4.783 -16.815 1.00 96.12 86 ASP A N 1
ATOM 645 C CA . ASP A 1 86 ? 11.988 -5.965 -16.956 1.00 96.12 86 ASP A CA 1
ATOM 646 C C . ASP A 1 86 ? 11.233 -7.255 -16.643 1.00 96.12 86 ASP A C 1
ATOM 648 O O . ASP A 1 86 ? 11.417 -8.251 -17.344 1.00 96.12 86 ASP A O 1
ATOM 652 N N . TYR A 1 87 ? 10.302 -7.225 -15.681 1.00 96.50 87 TYR A N 1
ATOM 653 C CA . TYR A 1 87 ? 9.372 -8.337 -15.485 1.00 96.50 87 TYR A CA 1
ATOM 654 C C . TYR A 1 87 ? 8.600 -8.638 -16.777 1.00 96.50 87 TYR A C 1
ATOM 656 O O . TYR A 1 87 ? 8.488 -9.799 -17.175 1.00 96.50 87 TYR A O 1
ATOM 664 N N . VAL A 1 88 ? 8.115 -7.604 -17.473 1.00 96.25 88 VAL A N 1
ATOM 665 C CA . VAL A 1 88 ? 7.416 -7.768 -18.756 1.00 96.25 88 VAL A CA 1
ATOM 666 C C . VAL A 1 88 ? 8.357 -8.321 -19.828 1.00 96.25 88 VAL A C 1
ATOM 668 O O . VAL A 1 88 ? 7.993 -9.289 -20.489 1.00 96.25 88 VAL A O 1
ATOM 671 N N . LYS A 1 89 ? 9.572 -7.775 -19.980 1.00 95.19 89 LYS A N 1
ATOM 672 C CA . LYS A 1 89 ? 10.557 -8.238 -20.978 1.00 95.19 89 LYS A CA 1
ATOM 673 C C . LYS A 1 89 ? 10.913 -9.710 -20.786 1.00 95.19 89 LYS A C 1
ATOM 675 O O . LYS A 1 89 ? 10.838 -10.478 -21.741 1.00 95.19 89 LYS A O 1
ATOM 680 N N . ILE A 1 90 ? 11.252 -10.112 -19.560 1.00 94.19 90 ILE A N 1
ATOM 681 C CA . ILE A 1 90 ? 11.609 -11.500 -19.232 1.00 94.19 90 ILE A CA 1
ATOM 682 C C . ILE A 1 90 ? 10.452 -12.440 -19.589 1.00 94.19 90 ILE A C 1
ATOM 684 O O . ILE A 1 90 ? 10.672 -13.485 -20.196 1.00 94.19 90 ILE A O 1
ATOM 688 N N . ASN A 1 91 ? 9.213 -12.046 -19.274 1.00 94.44 91 ASN A N 1
ATOM 689 C CA . ASN A 1 91 ? 8.041 -12.884 -19.521 1.00 94.44 91 ASN A CA 1
ATOM 690 C C . ASN A 1 91 ? 7.549 -12.873 -20.980 1.00 94.44 91 ASN A C 1
ATOM 692 O O . ASN A 1 91 ? 6.944 -13.847 -21.426 1.00 94.44 91 ASN A O 1
ATOM 696 N N . ALA A 1 92 ? 7.818 -11.813 -21.742 1.00 93.06 92 ALA A N 1
ATOM 697 C CA . ALA A 1 92 ? 7.446 -11.710 -23.153 1.00 93.06 92 ALA A CA 1
ATOM 698 C C . ALA A 1 92 ? 8.426 -12.441 -24.087 1.00 93.06 92 ALA A C 1
ATOM 700 O O . ALA A 1 92 ? 8.018 -12.941 -25.135 1.00 93.06 92 ALA A O 1
ATOM 701 N N . HIS A 1 93 ? 9.702 -12.531 -23.701 1.00 89.00 93 HIS A N 1
ATOM 702 C CA . HIS A 1 93 ? 10.785 -13.051 -24.543 1.00 89.00 93 HIS A CA 1
ATOM 703 C C . HIS A 1 93 ? 11.246 -14.470 -24.181 1.00 89.00 93 HIS A C 1
ATOM 705 O O . HIS A 1 93 ? 12.288 -14.914 -24.647 1.00 89.00 93 HIS A O 1
ATOM 711 N N . TYR A 1 94 ? 10.460 -15.229 -23.408 1.00 75.06 94 TYR A N 1
ATOM 712 C CA . TYR A 1 94 ? 10.821 -16.590 -22.971 1.00 75.06 94 TYR A CA 1
ATOM 713 C C . TYR A 1 94 ? 11.179 -17.578 -24.094 1.00 75.06 94 TYR A C 1
ATOM 715 O O . TYR A 1 94 ? 11.779 -18.615 -23.818 1.00 75.06 94 TYR A O 1
ATOM 723 N N . ARG A 1 95 ? 10.747 -17.324 -25.334 1.00 72.19 95 ARG A N 1
ATOM 724 C CA . ARG A 1 95 ? 10.908 -18.240 -26.478 1.00 72.19 95 ARG A CA 1
ATOM 725 C C . ARG A 1 95 ? 11.556 -17.587 -27.702 1.00 72.19 95 ARG A C 1
ATOM 727 O O . ARG A 1 95 ? 11.411 -18.117 -28.802 1.00 72.19 95 ARG A O 1
ATOM 734 N N . SER A 1 96 ? 12.209 -16.444 -27.521 1.00 59.94 96 SER A N 1
ATOM 735 C CA . SER A 1 96 ? 12.934 -15.718 -28.573 1.00 59.94 96 SER A CA 1
ATOM 736 C C . SER A 1 96 ? 14.430 -15.734 -28.323 1.00 59.94 96 SER A C 1
ATOM 738 O O . SER A 1 96 ? 14.802 -15.599 -27.139 1.00 59.94 96 SER A O 1
#